Protein AF-A0A349XRD5-F1 (afdb_monomer_lite)

pLDDT: mean 87.31, std 13.75, range [40.5, 97.69]

Foldseek 3Di:
DDPQVVLLVVLVVVLVVLVVVLVVLCVVFWDQDPVVRDTDGPDCSVVVSVVSVVVSVVSNPDRVVNVPPVCDPLPQQADPPDPDRLVRLLVLLVVLVVLLVQQVVQNDDVPDGGRHCDPVSVVSLVSSQRHDDDPDPSSVVSNVSSVVSNVVSVVD

Radius of gyration: 24.7 Å; chains: 1; bounding box: 46×40×64 Å

Structure (mmCIF, N/CA/C/O backbone):
data_AF-A0A349XRD5-F1
#
_entry.id   AF-A0A349XRD5-F1
#
loop_
_atom_site.group_PDB
_atom_site.id
_atom_site.type_symbol
_atom_site.label_atom_id
_atom_site.label_alt_id
_atom_site.label_comp_id
_atom_site.label_asym_id
_atom_site.label_entity_id
_atom_site.label_seq_id
_atom_site.pdbx_PDB_ins_code
_atom_site.Cartn_x
_atom_site.Cartn_y
_atom_site.Cartn_z
_atom_site.occupancy
_atom_site.B_iso_or_equiv
_atom_site.auth_seq_id
_atom_site.auth_comp_id
_atom_site.auth_asym_id
_atom_site.auth_atom_id
_atom_site.pdbx_PDB_model_num
ATOM 1 N N . LEU A 1 1 ? -19.971 -5.624 -25.242 1.00 58.06 1 LEU A N 1
ATOM 2 C CA . LEU A 1 1 ? -18.760 -6.341 -24.773 1.00 58.06 1 LEU A CA 1
ATOM 3 C C . LEU A 1 1 ? -18.866 -6.437 -23.259 1.00 58.06 1 LEU A C 1
ATOM 5 O O . LEU A 1 1 ? -19.268 -5.447 -22.662 1.00 58.06 1 LEU A O 1
ATOM 9 N N . SER A 1 2 ? -18.622 -7.604 -22.658 1.00 77.00 2 SER A N 1
ATOM 10 C CA . SER A 1 2 ? -18.610 -7.736 -21.192 1.00 77.00 2 SER A CA 1
ATOM 11 C C . SER A 1 2 ? -17.440 -6.945 -20.589 1.00 77.00 2 SER A C 1
ATOM 13 O O . SER A 1 2 ? -16.468 -6.670 -21.294 1.00 77.00 2 SER A O 1
ATOM 15 N N . ALA A 1 3 ? -17.525 -6.587 -19.302 1.00 71.69 3 ALA A N 1
ATOM 16 C CA . ALA A 1 3 ? -16.477 -5.838 -18.594 1.00 71.69 3 ALA A CA 1
ATOM 17 C C . ALA A 1 3 ? -15.099 -6.514 -18.725 1.00 71.69 3 ALA A C 1
ATOM 19 O O . ALA A 1 3 ? -14.143 -5.891 -19.168 1.00 71.69 3 ALA A O 1
ATOM 20 N N . GLN A 1 4 ? -15.052 -7.833 -18.532 1.00 71.00 4 GLN A N 1
ATOM 21 C CA . GLN A 1 4 ? -13.837 -8.635 -18.688 1.00 71.00 4 GLN A CA 1
ATOM 22 C C . GLN A 1 4 ? -13.207 -8.528 -20.090 1.00 71.00 4 GLN A C 1
ATOM 24 O O . GLN A 1 4 ? -11.989 -8.503 -20.230 1.00 71.00 4 GLN A O 1
ATOM 29 N N . VAL A 1 5 ? -14.023 -8.422 -21.144 1.00 76.19 5 VAL A N 1
ATOM 30 C CA . VAL A 1 5 ? -13.517 -8.248 -22.515 1.00 76.19 5 VAL A CA 1
ATOM 31 C C . VAL A 1 5 ? -13.011 -6.821 -22.745 1.00 76.19 5 VAL A C 1
ATOM 33 O O . VAL A 1 5 ? -12.060 -6.624 -23.499 1.00 76.19 5 VAL A O 1
ATOM 36 N N . GLN A 1 6 ? -13.611 -5.820 -22.094 1.00 79.06 6 GLN A N 1
ATOM 37 C CA . GLN A 1 6 ? -13.105 -4.446 -22.143 1.00 79.06 6 GLN A CA 1
ATOM 38 C C . GLN A 1 6 ? -11.765 -4.306 -21.415 1.00 79.06 6 GLN A C 1
ATOM 40 O O . GLN A 1 6 ? -10.896 -3.587 -21.903 1.00 79.06 6 GLN A O 1
ATOM 45 N N . ASP A 1 7 ? -11.572 -5.012 -20.304 1.00 83.56 7 ASP A N 1
ATOM 46 C CA . ASP A 1 7 ? -10.325 -4.945 -19.541 1.00 83.56 7 ASP A CA 1
ATOM 47 C C . ASP A 1 7 ? -9.172 -5.638 -20.267 1.00 83.56 7 ASP A C 1
ATOM 49 O O . ASP A 1 7 ? -8.096 -5.057 -20.388 1.00 83.56 7 ASP A O 1
ATOM 53 N N . LEU A 1 8 ? -9.414 -6.801 -20.881 1.00 83.56 8 LEU A N 1
ATOM 54 C CA . LEU A 1 8 ? -8.429 -7.438 -21.763 1.00 83.56 8 LEU A CA 1
ATOM 55 C C . LEU A 1 8 ? -8.045 -6.532 -22.943 1.00 83.56 8 LEU A C 1
ATOM 57 O O . LEU A 1 8 ? -6.869 -6.417 -23.281 1.00 83.56 8 LEU A O 1
ATOM 61 N N . ALA A 1 9 ? -9.020 -5.840 -23.542 1.00 84.75 9 ALA A N 1
ATOM 62 C CA . ALA A 1 9 ? -8.751 -4.899 -24.628 1.00 84.75 9 ALA A CA 1
ATOM 63 C C . ALA A 1 9 ? -7.910 -3.693 -24.169 1.00 84.75 9 ALA A C 1
ATOM 65 O O . ALA A 1 9 ? -7.074 -3.204 -24.927 1.00 84.75 9 ALA A O 1
ATOM 66 N N . ARG A 1 10 ? -8.104 -3.216 -22.934 1.00 87.44 10 ARG A N 1
ATOM 67 C CA . ARG A 1 10 ? -7.308 -2.126 -22.347 1.00 87.44 10 ARG A CA 1
ATOM 68 C C . ARG A 1 10 ? -5.888 -2.565 -22.003 1.00 87.44 10 ARG A C 1
ATOM 70 O O . ARG A 1 10 ? -4.957 -1.814 -22.277 1.00 87.44 10 ARG A O 1
ATOM 77 N N . ILE A 1 11 ? -5.728 -3.766 -21.448 1.00 91.81 11 ILE A N 1
ATOM 78 C CA . ILE A 1 11 ? -4.419 -4.363 -21.154 1.00 91.81 11 ILE A CA 1
ATOM 79 C C . ILE A 1 11 ? -3.613 -4.516 -22.445 1.00 91.81 11 ILE A C 1
ATOM 81 O O . ILE A 1 11 ? -2.472 -4.065 -22.517 1.00 91.81 11 ILE A O 1
ATOM 85 N N . GLU A 1 12 ? -4.225 -5.060 -23.498 1.00 91.69 12 GLU A N 1
ATOM 86 C CA . GLU A 1 12 ? -3.545 -5.193 -24.787 1.00 91.69 12 GLU A CA 1
ATOM 87 C C . GLU A 1 12 ? -3.234 -3.824 -25.408 1.00 91.69 12 GLU A C 1
ATOM 89 O O . GLU A 1 12 ? -2.148 -3.636 -25.950 1.00 91.69 12 GLU A O 1
ATOM 94 N N . LEU A 1 13 ? -4.122 -2.829 -25.285 1.00 93.38 13 LEU A N 1
ATOM 95 C CA . LEU A 1 13 ? -3.837 -1.471 -25.762 1.00 93.38 13 LEU A CA 1
ATOM 96 C C . LEU A 1 13 ? -2.629 -0.847 -25.040 1.00 93.38 13 LEU A C 1
ATOM 98 O O . LEU A 1 13 ? -1.806 -0.191 -25.679 1.00 93.38 13 LEU A O 1
ATOM 102 N N . ALA A 1 14 ? -2.503 -1.070 -23.730 1.00 94.31 14 ALA A N 1
ATOM 103 C CA . ALA A 1 14 ? -1.361 -0.612 -22.946 1.00 94.31 14 ALA A CA 1
ATOM 104 C C . ALA A 1 14 ? -0.064 -1.333 -23.349 1.00 94.31 14 ALA A C 1
ATOM 106 O O . ALA A 1 14 ? 0.951 -0.675 -23.575 1.00 94.31 14 ALA A O 1
ATOM 107 N N . ALA A 1 15 ? -0.102 -2.658 -23.528 1.00 95.44 15 ALA A N 1
ATOM 108 C CA . ALA A 1 15 ? 1.051 -3.424 -24.004 1.00 95.44 15 ALA A CA 1
ATOM 109 C C . ALA A 1 15 ? 1.508 -2.935 -25.388 1.00 95.44 15 ALA A C 1
ATOM 111 O O . ALA A 1 15 ? 2.692 -2.682 -25.602 1.00 95.44 15 ALA A O 1
ATOM 112 N N . ARG A 1 16 ? 0.562 -2.694 -26.305 1.00 95.12 16 ARG A N 1
ATOM 113 C CA . ARG A 1 16 ? 0.828 -2.165 -27.654 1.00 95.12 16 ARG A CA 1
ATOM 114 C C . ARG A 1 16 ? 1.458 -0.779 -27.649 1.00 95.12 16 ARG A C 1
ATOM 116 O O . ARG A 1 16 ? 2.268 -0.471 -28.521 1.00 95.12 16 ARG A O 1
ATOM 123 N N . PHE A 1 17 ? 1.098 0.063 -26.685 1.00 97.56 17 PHE A N 1
ATOM 124 C CA . PHE A 1 17 ? 1.716 1.376 -26.532 1.00 97.56 17 PHE A CA 1
ATOM 125 C C . PHE A 1 17 ? 3.211 1.256 -26.197 1.00 97.56 17 PHE A C 1
ATOM 127 O O . PHE A 1 17 ? 4.033 1.952 -26.798 1.00 97.56 17 PHE A O 1
ATOM 134 N N . VAL A 1 18 ? 3.570 0.338 -25.295 1.00 96.56 18 VAL A N 1
ATOM 135 C CA . VAL A 1 18 ? 4.969 0.087 -24.917 1.00 96.56 18 VAL A CA 1
ATOM 136 C C . VAL A 1 18 ? 5.728 -0.642 -26.031 1.00 96.56 18 VAL A C 1
ATOM 138 O O . VAL A 1 18 ? 6.845 -0.245 -26.354 1.00 96.56 18 VAL A O 1
ATOM 141 N N . GLU A 1 19 ? 5.106 -1.616 -26.705 1.00 97.62 19 GLU A N 1
ATOM 142 C CA . GLU A 1 19 ? 5.669 -2.256 -27.907 1.00 97.62 19 GLU A CA 1
ATOM 143 C C . GLU A 1 19 ? 6.037 -1.229 -28.968 1.00 97.62 19 GLU A C 1
ATOM 145 O O . GLU A 1 19 ? 7.155 -1.236 -29.474 1.00 97.62 19 GLU A O 1
ATOM 150 N N . LYS A 1 20 ? 5.131 -0.291 -29.259 1.00 97.25 20 LYS A N 1
ATOM 151 C CA . LYS A 1 20 ? 5.411 0.773 -30.221 1.00 97.25 20 LYS A CA 1
ATOM 152 C C . LYS A 1 20 ? 6.626 1.598 -29.796 1.00 97.25 20 LYS A C 1
ATOM 154 O O . LYS A 1 20 ? 7.459 1.921 -30.635 1.00 97.25 20 LYS A O 1
ATOM 159 N N . ARG A 1 21 ? 6.752 1.928 -28.506 1.00 97.62 21 ARG A N 1
ATOM 160 C CA . ARG A 1 21 ? 7.900 2.682 -27.981 1.00 97.62 21 ARG A CA 1
ATOM 161 C C . ARG A 1 21 ? 9.217 1.922 -28.147 1.00 97.62 21 ARG A C 1
ATOM 163 O O . ARG A 1 21 ? 10.217 2.553 -28.499 1.00 97.62 21 ARG A O 1
ATOM 170 N N . ARG A 1 22 ? 9.208 0.609 -27.903 1.00 97.69 22 ARG A N 1
ATOM 171 C CA . ARG A 1 22 ? 10.350 -0.284 -28.132 1.00 97.69 22 ARG A CA 1
ATOM 172 C C . ARG A 1 22 ? 10.700 -0.332 -29.614 1.00 97.69 22 ARG A C 1
ATOM 174 O O . ARG A 1 22 ? 11.840 -0.071 -29.968 1.00 97.69 22 ARG A O 1
ATOM 181 N N . ASP A 1 23 ? 9.726 -0.593 -30.480 1.00 97.19 23 ASP A N 1
ATOM 182 C CA . ASP A 1 23 ? 9.939 -0.707 -31.926 1.00 97.19 23 ASP A CA 1
ATOM 183 C C . ASP A 1 23 ? 10.450 0.607 -32.536 1.00 97.19 23 ASP A C 1
ATOM 185 O O . ASP A 1 23 ? 11.300 0.594 -33.426 1.00 97.19 23 ASP A O 1
ATOM 189 N N . ASP A 1 24 ? 9.955 1.747 -32.048 1.00 97.56 24 ASP A N 1
ATOM 190 C CA . ASP A 1 24 ? 10.447 3.071 -32.429 1.00 97.56 24 ASP A CA 1
ATOM 191 C C . ASP A 1 24 ? 11.908 3.256 -31.983 1.00 97.56 24 ASP A C 1
ATOM 193 O O . ASP A 1 24 ? 12.741 3.643 -32.799 1.00 97.56 24 ASP A O 1
ATOM 197 N N . TYR A 1 25 ? 12.258 2.881 -30.745 1.00 96.69 25 TYR A N 1
ATOM 198 C CA . TYR A 1 25 ? 13.646 2.932 -30.266 1.00 96.69 25 TYR A CA 1
ATOM 199 C C . TYR A 1 25 ? 14.573 2.028 -31.085 1.00 96.69 25 TYR A C 1
ATOM 201 O O . TYR A 1 25 ? 15.646 2.457 -31.502 1.00 96.69 25 TYR A O 1
ATOM 209 N N . VAL A 1 26 ? 14.147 0.792 -31.359 1.00 96.62 26 VAL A N 1
ATOM 210 C CA . VAL A 1 26 ? 14.932 -0.162 -32.147 1.00 96.62 26 VAL A CA 1
ATOM 211 C C . VAL A 1 26 ? 15.166 0.357 -33.560 1.00 96.62 26 VAL A C 1
ATOM 213 O O . VAL A 1 26 ? 16.262 0.227 -34.092 1.00 96.62 26 VAL A O 1
ATOM 216 N N . ARG A 1 27 ? 14.164 0.999 -34.163 1.00 96.38 27 ARG A N 1
ATOM 217 C CA . ARG A 1 27 ? 14.295 1.611 -35.488 1.00 96.38 27 ARG A CA 1
ATOM 218 C C . ARG A 1 27 ? 15.234 2.817 -35.494 1.00 96.38 27 ARG A C 1
ATOM 220 O O . ARG A 1 27 ? 15.939 3.022 -36.475 1.00 96.38 27 ARG A O 1
ATOM 227 N N . GLU A 1 28 ? 15.194 3.634 -34.446 1.00 96.38 28 GLU A N 1
ATOM 228 C CA . GLU A 1 28 ? 15.974 4.873 -34.346 1.00 96.38 28 GLU A CA 1
ATOM 229 C C . GLU A 1 28 ? 17.436 4.626 -33.958 1.00 96.38 28 GLU A C 1
ATOM 231 O O . GLU A 1 28 ? 18.322 5.355 -34.406 1.00 96.38 28 GLU A O 1
ATOM 236 N N . HIS A 1 29 ? 17.693 3.608 -33.136 1.00 95.94 29 HIS A N 1
ATOM 237 C CA . HIS A 1 29 ? 18.993 3.399 -32.4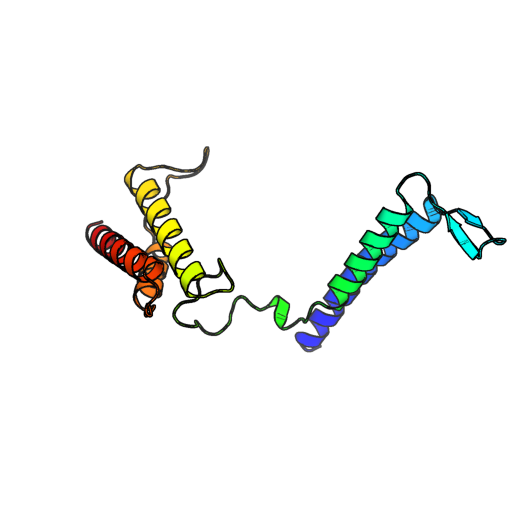96 1.00 95.94 29 HIS A CA 1
ATOM 238 C C . HIS A 1 29 ? 19.612 2.026 -32.763 1.00 95.94 29 HIS A C 1
ATOM 240 O O . HIS A 1 29 ? 20.786 1.833 -32.454 1.00 95.94 29 HIS A O 1
ATOM 246 N N . GLY A 1 30 ? 18.851 1.080 -33.312 1.00 95.25 30 GLY A N 1
ATOM 247 C CA . GLY A 1 30 ? 19.321 -0.268 -33.595 1.00 95.25 30 GLY A CA 1
ATOM 248 C C . GLY A 1 30 ? 20.115 -0.353 -34.891 1.00 95.25 30 GLY A C 1
ATOM 249 O O . GLY A 1 30 ? 19.688 0.129 -35.941 1.00 95.25 30 GLY A O 1
ATOM 250 N N . SER A 1 31 ? 21.253 -1.036 -34.829 1.00 95.12 31 SER A N 1
ATOM 251 C CA . SER A 1 31 ? 22.056 -1.409 -35.989 1.00 95.12 31 SER A CA 1
ATOM 252 C C . SER A 1 31 ? 22.111 -2.930 -36.084 1.00 95.12 31 SER A C 1
ATOM 254 O O . SER A 1 31 ? 22.734 -3.586 -35.256 1.00 95.12 31 SER A O 1
ATOM 256 N N . TYR A 1 32 ? 21.423 -3.511 -37.068 1.00 93.38 32 TYR A N 1
ATOM 257 C CA . TYR A 1 32 ? 21.414 -4.962 -37.267 1.00 93.38 32 TYR A CA 1
ATOM 258 C C . TYR A 1 32 ? 22.725 -5.439 -37.899 1.00 93.38 32 TYR A C 1
ATOM 260 O O . TYR A 1 32 ? 23.066 -5.013 -39.005 1.00 93.38 32 TYR A O 1
ATOM 268 N N . ASP A 1 33 ? 23.421 -6.352 -37.223 1.00 91.81 33 ASP A N 1
ATOM 269 C CA . ASP A 1 33 ? 24.613 -7.011 -37.743 1.00 91.81 33 ASP A CA 1
ATOM 270 C C . ASP A 1 33 ? 24.247 -8.385 -38.344 1.00 91.81 33 ASP A C 1
ATOM 272 O O . ASP A 1 33 ? 23.932 -9.331 -37.616 1.00 91.81 33 ASP A O 1
ATOM 276 N N . PRO A 1 34 ? 24.312 -8.552 -39.679 1.00 90.50 34 PRO A N 1
ATOM 277 C CA . PRO A 1 34 ? 23.980 -9.816 -40.331 1.00 90.50 34 PRO A CA 1
ATOM 278 C C . PRO A 1 34 ? 25.001 -10.932 -40.069 1.00 90.50 34 PRO A C 1
ATOM 280 O O . PRO A 1 34 ? 24.699 -12.090 -40.350 1.00 90.50 34 PRO A O 1
ATOM 283 N N . SER A 1 35 ? 26.202 -10.609 -39.582 1.00 89.44 35 SER A N 1
ATOM 284 C CA . SER A 1 35 ? 27.242 -11.600 -39.292 1.00 89.44 35 SER A CA 1
ATOM 285 C C . SER A 1 35 ? 27.016 -12.318 -37.960 1.00 89.44 35 SER A C 1
ATOM 287 O O . SER A 1 35 ? 27.358 -13.495 -37.834 1.00 89.44 35 SER A O 1
ATOM 289 N N . THR A 1 36 ? 26.384 -11.641 -37.000 1.00 88.81 36 THR A N 1
ATOM 290 C CA . THR A 1 36 ? 26.052 -12.180 -35.675 1.00 88.81 36 THR A CA 1
ATOM 291 C C . THR A 1 36 ? 24.563 -12.503 -35.532 1.00 88.81 36 THR A C 1
ATOM 293 O O . THR A 1 36 ? 24.205 -13.371 -34.740 1.00 88.81 36 THR A O 1
ATOM 296 N N . GLY A 1 37 ? 23.698 -11.867 -36.330 1.00 91.38 37 GLY A N 1
ATOM 297 C CA . GLY A 1 37 ? 22.244 -12.035 -36.277 1.00 91.38 37 GLY A CA 1
ATOM 298 C C . GLY A 1 37 ? 21.570 -11.229 -35.164 1.00 91.38 37 GLY A C 1
ATOM 299 O O . GLY A 1 37 ? 20.387 -11.445 -34.900 1.00 91.38 37 GLY A O 1
ATOM 300 N N . PHE A 1 38 ? 22.299 -10.312 -34.523 1.00 90.81 38 PHE A N 1
ATOM 301 C CA . PHE A 1 38 ? 21.805 -9.481 -33.428 1.00 90.81 38 PHE A CA 1
ATOM 302 C C . PHE A 1 38 ? 21.677 -8.015 -33.850 1.00 90.81 38 PHE A C 1
ATOM 304 O O . PHE A 1 38 ? 22.364 -7.529 -34.751 1.00 90.81 38 PHE A O 1
ATOM 311 N N . THR A 1 39 ? 20.769 -7.298 -33.192 1.00 93.44 39 THR A N 1
ATOM 312 C CA . THR A 1 39 ? 20.675 -5.840 -33.297 1.00 93.44 39 THR A CA 1
ATOM 313 C C . THR A 1 39 ? 21.467 -5.215 -32.160 1.00 93.44 39 THR A C 1
ATOM 315 O O . THR A 1 39 ? 21.160 -5.459 -30.998 1.00 93.44 39 THR A O 1
ATOM 318 N N . GLU A 1 40 ? 22.466 -4.403 -32.495 1.00 93.94 40 GLU A N 1
ATOM 319 C CA . GLU A 1 40 ? 23.269 -3.663 -31.522 1.00 93.94 40 GLU A CA 1
ATOM 320 C C . GLU A 1 40 ? 22.679 -2.275 -31.262 1.00 93.94 40 GLU A C 1
ATOM 322 O O . GLU A 1 40 ? 22.087 -1.657 -32.153 1.00 93.94 40 GLU A O 1
ATOM 327 N N . PHE A 1 41 ? 22.888 -1.761 -30.050 1.00 94.25 41 PHE A N 1
ATOM 328 C CA . PHE A 1 41 ? 22.415 -0.446 -29.623 1.00 94.25 41 PHE A CA 1
ATOM 329 C C . PHE A 1 41 ? 23.555 0.373 -29.004 1.00 94.25 41 PHE A C 1
ATOM 331 O O . PHE A 1 41 ? 24.470 -0.191 -28.403 1.00 94.25 41 PHE A O 1
ATOM 338 N N . PRO A 1 42 ? 23.522 1.712 -29.102 1.00 88.69 42 PRO A N 1
ATOM 339 C CA . PRO A 1 42 ? 24.512 2.561 -28.455 1.00 88.69 42 PRO A CA 1
ATOM 340 C C . PRO A 1 42 ? 24.363 2.538 -26.925 1.00 88.69 42 PRO A C 1
ATOM 342 O O . PRO A 1 42 ? 23.260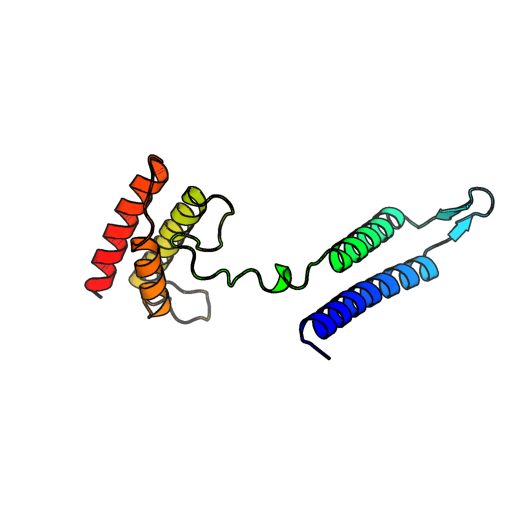 2.655 -26.391 1.00 88.69 42 PRO A O 1
ATOM 345 N N . GLY A 1 43 ? 25.490 2.478 -26.211 1.00 91.25 43 GLY A N 1
ATOM 346 C CA . GLY A 1 43 ? 25.516 2.559 -24.747 1.00 91.25 43 GLY A CA 1
ATOM 347 C C . GLY A 1 43 ? 24.740 1.417 -24.085 1.00 91.25 43 GLY A C 1
ATOM 348 O O . GLY A 1 43 ? 24.981 0.257 -24.389 1.00 91.25 43 GLY A O 1
ATOM 349 N N . SER A 1 44 ? 23.812 1.752 -23.186 1.00 90.88 44 SER A N 1
ATOM 350 C CA . SER A 1 44 ? 22.930 0.797 -22.494 1.00 90.88 44 SER A CA 1
ATOM 351 C C . SER A 1 44 ? 21.605 0.549 -23.233 1.00 90.88 44 SER A C 1
ATOM 353 O O . SER A 1 44 ? 20.599 0.202 -22.620 1.00 90.88 44 SER A O 1
ATOM 355 N N . GLY A 1 45 ? 21.558 0.762 -24.553 1.00 92.44 45 GLY A N 1
ATOM 356 C CA . GLY A 1 45 ? 20.314 0.632 -25.316 1.00 92.44 45 GLY A CA 1
ATOM 357 C C . GLY A 1 45 ? 19.730 -0.786 -25.341 1.00 92.44 45 GLY A C 1
ATOM 358 O O . GLY A 1 45 ? 18.515 -0.927 -25.418 1.00 92.44 45 GLY A O 1
ATOM 359 N N . GLU A 1 46 ? 20.563 -1.822 -25.213 1.00 93.38 46 GLU A N 1
ATOM 360 C CA . GLU A 1 46 ? 20.107 -3.215 -25.085 1.00 93.38 46 GLU A CA 1
ATOM 361 C C . GLU A 1 46 ? 19.351 -3.445 -23.768 1.00 93.38 46 GLU A C 1
ATOM 363 O O . GLU A 1 46 ? 18.267 -4.023 -23.776 1.00 93.38 46 GLU A O 1
ATOM 368 N N . GLU A 1 47 ? 19.870 -2.913 -22.655 1.00 95.44 47 GLU A N 1
ATOM 369 C CA . GLU A 1 47 ? 19.206 -2.947 -21.345 1.00 95.44 47 GLU A CA 1
ATOM 370 C C . GLU A 1 47 ? 17.858 -2.222 -21.407 1.00 95.44 47 GLU A C 1
ATOM 372 O O . GLU A 1 47 ? 16.844 -2.775 -20.996 1.00 95.44 47 GLU A O 1
ATOM 377 N N . TYR A 1 48 ? 17.813 -1.040 -22.030 1.00 95.50 48 TYR A N 1
ATOM 378 C CA . TYR A 1 48 ? 16.566 -0.291 -22.200 1.00 95.50 48 TYR A CA 1
ATOM 379 C C . TYR A 1 48 ? 15.515 -1.052 -23.025 1.00 95.50 48 TYR A C 1
ATOM 381 O O . TYR A 1 48 ? 14.331 -1.043 -22.690 1.00 95.50 48 TYR A O 1
ATOM 389 N N . VAL A 1 49 ? 15.922 -1.719 -24.110 1.00 96.50 49 VAL A N 1
ATOM 390 C CA . VAL A 1 49 ? 15.012 -2.560 -24.902 1.00 96.50 49 VAL A CA 1
ATOM 391 C C . VAL A 1 49 ? 14.515 -3.741 -24.069 1.00 96.50 49 VAL A C 1
ATOM 393 O O . VAL A 1 49 ? 13.309 -3.986 -24.061 1.00 96.50 49 VAL A O 1
ATOM 396 N N . GLY A 1 50 ? 15.402 -4.410 -23.328 1.00 95.19 50 GLY A N 1
ATOM 397 C CA . GLY A 1 50 ? 15.046 -5.504 -22.423 1.00 95.19 50 GLY A CA 1
ATOM 398 C C . GLY A 1 50 ? 14.045 -5.080 -21.345 1.00 95.19 50 GLY A C 1
ATOM 399 O O . GLY A 1 50 ? 13.028 -5.745 -21.159 1.00 95.19 50 GLY A O 1
ATOM 400 N N . GLU A 1 51 ? 14.251 -3.925 -20.708 1.00 97.31 51 GLU A N 1
ATOM 401 C CA . GLU A 1 51 ? 13.305 -3.363 -19.735 1.00 97.31 51 GLU A CA 1
ATOM 402 C C . GLU A 1 51 ? 11.915 -3.138 -20.349 1.00 97.31 51 GLU A C 1
ATOM 404 O O . GLU A 1 51 ? 10.894 -3.459 -19.737 1.00 97.31 51 GLU A O 1
ATOM 409 N N . LEU A 1 52 ? 11.842 -2.608 -21.577 1.00 96.75 52 LEU A N 1
ATOM 410 C CA . LEU A 1 52 ? 10.562 -2.424 -22.265 1.00 96.75 52 LEU A CA 1
ATOM 411 C C . LEU A 1 52 ? 9.873 -3.765 -22.552 1.00 96.75 52 LEU A C 1
ATOM 413 O O . LEU A 1 52 ? 8.651 -3.848 -22.427 1.00 96.75 52 LEU A O 1
ATOM 417 N N . GLU A 1 53 ? 10.627 -4.806 -22.908 1.00 96.88 53 GLU A N 1
ATOM 418 C CA . GLU A 1 53 ? 10.097 -6.160 -23.112 1.00 96.88 53 GLU A CA 1
ATOM 419 C C . GLU A 1 53 ? 9.557 -6.770 -21.822 1.00 96.88 53 GLU A C 1
ATOM 421 O O . GLU A 1 53 ? 8.438 -7.290 -21.821 1.00 96.88 53 GLU A O 1
ATOM 426 N N . GLU A 1 54 ? 10.275 -6.623 -20.709 1.00 96.56 54 GLU A N 1
ATOM 427 C CA . GLU A 1 54 ? 9.794 -7.046 -19.393 1.00 96.56 54 GLU A CA 1
ATOM 428 C C . GLU A 1 54 ? 8.504 -6.317 -18.992 1.00 96.56 54 GLU A C 1
ATOM 430 O O . GLU A 1 54 ? 7.568 -6.944 -18.486 1.00 96.56 54 GLU A O 1
ATOM 435 N N . ILE A 1 55 ? 8.404 -5.012 -19.268 1.00 95.25 55 ILE A N 1
ATOM 436 C CA . ILE A 1 55 ? 7.191 -4.223 -19.011 1.00 95.25 55 ILE A CA 1
ATOM 437 C C . ILE A 1 55 ? 6.019 -4.715 -19.871 1.00 95.25 55 ILE A C 1
ATOM 439 O O . ILE A 1 55 ? 4.911 -4.871 -19.356 1.00 95.25 55 ILE A O 1
ATOM 443 N N . ILE A 1 56 ? 6.236 -4.975 -21.165 1.00 96.12 56 ILE A N 1
ATOM 444 C CA . ILE A 1 56 ? 5.205 -5.504 -22.077 1.00 96.12 56 ILE A CA 1
ATOM 445 C C . ILE A 1 56 ? 4.666 -6.840 -21.553 1.00 96.12 56 ILE A C 1
ATOM 447 O O . ILE A 1 56 ? 3.449 -7.036 -21.462 1.00 96.12 56 ILE A O 1
ATOM 451 N N . ASP A 1 57 ? 5.570 -7.738 -21.170 1.00 93.81 57 ASP A N 1
ATOM 452 C CA . ASP A 1 57 ? 5.243 -9.030 -20.579 1.00 93.81 57 ASP A CA 1
ATOM 453 C C . ASP A 1 57 ? 4.478 -8.880 -19.261 1.00 93.81 57 ASP A C 1
ATOM 455 O O . ASP A 1 57 ? 3.484 -9.573 -19.032 1.00 93.81 57 ASP A O 1
ATOM 459 N N . GLY A 1 58 ? 4.922 -7.963 -18.401 1.00 93.31 58 GLY A N 1
ATOM 460 C CA . GLY A 1 58 ? 4.280 -7.644 -17.131 1.00 93.31 58 GLY A CA 1
ATOM 461 C C . GLY A 1 58 ? 2.849 -7.149 -17.319 1.00 93.31 58 GLY A C 1
ATOM 462 O O . GLY A 1 58 ? 1.941 -7.658 -16.664 1.00 93.31 58 GLY A O 1
ATOM 463 N N . ILE A 1 59 ? 2.622 -6.230 -18.264 1.00 93.12 59 ILE A N 1
ATOM 464 C CA . ILE A 1 59 ? 1.288 -5.709 -18.591 1.00 93.12 59 ILE A CA 1
ATOM 465 C C . ILE A 1 59 ? 0.368 -6.843 -19.047 1.00 93.12 59 ILE A C 1
ATOM 467 O O . ILE A 1 59 ? -0.754 -6.951 -18.562 1.00 93.12 59 ILE A O 1
ATOM 471 N N . ARG A 1 60 ? 0.834 -7.728 -19.933 1.00 92.50 60 ARG A N 1
ATOM 472 C CA . ARG A 1 60 ? 0.028 -8.861 -20.426 1.00 92.50 60 ARG A CA 1
ATOM 473 C C . ARG A 1 60 ? -0.287 -9.904 -19.359 1.00 92.50 60 ARG A C 1
ATOM 475 O O . ARG A 1 60 ? -1.297 -10.594 -19.470 1.00 92.50 60 ARG A O 1
ATOM 482 N N . LYS A 1 61 ? 0.569 -10.024 -18.343 1.00 91.12 61 LYS A N 1
ATOM 483 C CA . LYS A 1 61 ? 0.368 -10.904 -17.184 1.00 91.12 61 LYS A CA 1
ATOM 484 C C . LYS A 1 61 ? -0.563 -10.294 -16.131 1.00 91.12 61 LYS A C 1
ATOM 486 O O . LYS A 1 61 ? -0.899 -10.992 -15.176 1.00 91.12 61 LYS A O 1
ATOM 491 N N . LEU A 1 62 ? -1.000 -9.039 -16.287 1.00 86.06 62 LEU A N 1
ATOM 492 C CA . LEU A 1 62 ? -2.019 -8.462 -15.414 1.00 86.06 62 LEU A CA 1
ATOM 493 C C . LEU A 1 62 ? -3.332 -9.229 -15.596 1.00 86.06 62 LEU A C 1
ATOM 495 O O . LEU A 1 62 ? -3.927 -9.237 -16.671 1.00 86.06 62 LEU A O 1
ATOM 499 N N . ASP A 1 63 ? -3.804 -9.862 -14.527 1.00 72.06 63 ASP A N 1
ATOM 500 C CA . ASP A 1 63 ? -5.147 -10.423 -14.496 1.00 72.06 63 ASP A CA 1
ATOM 501 C C . ASP A 1 63 ? -6.138 -9.263 -14.279 1.00 72.06 63 ASP A C 1
ATOM 503 O O . ASP A 1 63 ? -6.005 -8.531 -13.289 1.00 72.06 63 ASP A O 1
ATOM 507 N N . PRO A 1 64 ? -7.140 -9.052 -15.151 1.00 62.38 64 PRO A N 1
ATOM 508 C CA . PRO A 1 64 ? -8.161 -8.033 -14.920 1.00 62.38 64 PRO A CA 1
ATOM 509 C C . PRO A 1 64 ? -8.918 -8.243 -13.596 1.00 62.38 64 PRO A C 1
ATOM 511 O O . PRO A 1 64 ? -9.388 -7.269 -13.010 1.00 62.38 64 PRO A O 1
ATOM 514 N N . ALA A 1 65 ? -8.967 -9.471 -13.062 1.00 55.78 65 ALA A N 1
ATOM 515 C CA . ALA A 1 65 ? -9.466 -9.725 -11.714 1.00 55.78 65 ALA A CA 1
ATOM 516 C C . ALA A 1 65 ? -8.529 -9.169 -10.628 1.00 55.78 65 ALA A C 1
ATOM 518 O O . ALA A 1 65 ? -9.021 -8.704 -9.606 1.00 55.78 65 ALA A O 1
ATOM 519 N N . THR A 1 66 ? -7.209 -9.135 -10.853 1.00 52.88 66 THR A N 1
ATOM 520 C CA . THR A 1 66 ? -6.224 -8.526 -9.933 1.00 52.88 66 THR A CA 1
ATOM 521 C C . THR A 1 66 ? -6.184 -6.998 -9.993 1.00 52.88 66 THR A C 1
ATOM 523 O O . THR A 1 66 ? -5.887 -6.368 -8.982 1.00 52.88 66 THR A O 1
ATOM 526 N N . ALA A 1 67 ? -6.587 -6.385 -11.114 1.00 51.47 67 ALA A N 1
ATOM 527 C CA . ALA A 1 67 ? -6.737 -4.927 -11.238 1.00 51.47 67 ALA A CA 1
ATOM 528 C C . ALA A 1 67 ? -7.929 -4.358 -10.430 1.00 51.47 67 ALA A C 1
ATOM 530 O O . ALA A 1 67 ? -8.082 -3.142 -10.311 1.00 51.47 67 ALA A O 1
ATOM 531 N N . GLN A 1 68 ? -8.767 -5.234 -9.863 1.00 43.41 68 GLN A N 1
ATOM 532 C CA . GLN A 1 68 ? -9.835 -4.912 -8.909 1.00 43.41 68 GLN A CA 1
ATOM 533 C C . GLN A 1 68 ? -9.576 -5.493 -7.503 1.00 43.41 68 GLN A C 1
ATOM 535 O O . GLN A 1 68 ? -10.463 -5.464 -6.652 1.00 43.41 68 GLN A O 1
ATOM 540 N N . VAL A 1 69 ? -8.367 -5.985 -7.194 1.00 43.84 69 VAL A N 1
ATOM 541 C CA . VAL A 1 69 ? -8.034 -6.433 -5.827 1.00 43.84 69 VAL A CA 1
ATOM 542 C C . VAL A 1 69 ? -7.545 -5.249 -4.995 1.00 43.84 69 VAL A C 1
ATOM 544 O O . VAL A 1 69 ? -6.376 -5.144 -4.645 1.00 43.84 69 VAL A O 1
ATOM 547 N N . GLN A 1 70 ? -8.479 -4.364 -4.655 1.00 40.50 70 GLN A N 1
ATOM 548 C CA . GLN A 1 70 ? -8.572 -3.804 -3.301 1.00 40.50 70 GLN A CA 1
ATOM 549 C C . GLN A 1 70 ? -10.022 -3.799 -2.792 1.00 40.50 70 GLN A C 1
ATOM 551 O O . GLN A 1 70 ? -10.361 -3.030 -1.904 1.00 40.50 70 GLN A O 1
ATOM 556 N N . ASP A 1 71 ? -10.875 -4.686 -3.312 1.00 41.47 71 ASP A N 1
ATOM 557 C CA . ASP A 1 71 ? -12.205 -4.917 -2.746 1.00 41.47 71 ASP A CA 1
ATOM 558 C C . ASP A 1 71 ? -12.446 -6.428 -2.588 1.00 41.47 71 ASP A C 1
ATOM 560 O O . ASP A 1 71 ? -13.345 -7.034 -3.168 1.00 41.47 71 ASP A O 1
ATOM 564 N N . THR A 1 72 ? -11.569 -7.103 -1.830 1.00 42.25 72 THR A N 1
ATOM 565 C CA . THR A 1 72 ? -12.013 -8.353 -1.199 1.00 42.25 72 THR A CA 1
ATOM 566 C C . THR A 1 72 ? -13.092 -7.981 -0.189 1.00 42.25 72 THR A C 1
ATOM 568 O O . THR A 1 72 ? -12.850 -7.026 0.550 1.00 42.25 72 THR A O 1
ATOM 571 N N . PRO A 1 73 ? -14.209 -8.729 -0.086 1.00 43.69 73 PRO A N 1
ATOM 572 C CA . PRO A 1 73 ? -15.208 -8.480 0.949 1.00 43.69 73 PRO A CA 1
ATOM 573 C C . PRO A 1 73 ? -14.481 -8.363 2.282 1.00 43.69 73 PRO A C 1
ATOM 575 O O . PRO A 1 73 ? -13.747 -9.297 2.614 1.00 43.69 73 PRO A O 1
ATOM 578 N N . GLU A 1 74 ? -14.622 -7.199 2.929 1.00 47.72 74 GLU A N 1
ATOM 579 C CA . GLU A 1 74 ? -13.995 -6.770 4.186 1.00 47.72 74 GLU A CA 1
ATOM 580 C C . GLU A 1 74 ? -13.529 -7.981 5.006 1.00 47.72 74 GLU A C 1
ATOM 582 O O . GLU A 1 74 ? -14.271 -8.578 5.791 1.00 47.72 74 GLU A O 1
ATOM 587 N N . LYS A 1 75 ? -12.296 -8.442 4.757 1.00 53.44 75 LYS A N 1
ATOM 588 C CA . LYS A 1 75 ? -11.718 -9.492 5.587 1.00 53.44 75 LYS A CA 1
ATOM 589 C C . LYS A 1 75 ? -11.329 -8.773 6.855 1.00 53.44 75 LYS A C 1
ATOM 591 O O . LYS A 1 75 ? -10.367 -8.011 6.836 1.00 53.44 75 LYS A O 1
ATOM 596 N N . VAL A 1 76 ? -12.100 -9.005 7.915 1.00 60.09 76 VAL A N 1
ATOM 597 C CA . VAL A 1 76 ? -11.815 -8.539 9.276 1.00 60.09 76 VAL A CA 1
ATOM 598 C C . VAL A 1 76 ? -10.303 -8.614 9.512 1.00 60.09 76 VAL A C 1
ATOM 600 O O . VAL A 1 76 ? -9.735 -9.708 9.504 1.00 60.09 76 VAL A O 1
ATOM 603 N N . GLY A 1 77 ? -9.647 -7.457 9.651 1.00 61.69 77 GLY A N 1
ATOM 604 C CA . GLY A 1 77 ? -8.198 -7.389 9.864 1.00 61.69 77 GLY A CA 1
ATOM 605 C C . GLY A 1 77 ? -7.286 -7.161 8.666 1.00 61.69 77 GLY A C 1
ATOM 606 O O . GLY A 1 77 ? -6.107 -7.491 8.776 1.00 61.69 77 GLY A O 1
ATOM 607 N N . ARG A 1 78 ? -7.782 -6.664 7.530 1.00 79.56 78 ARG A N 1
ATOM 608 C CA . ARG A 1 78 ? -6.936 -6.246 6.402 1.00 79.56 78 ARG A CA 1
ATOM 609 C C . ARG A 1 78 ? -7.085 -4.753 6.140 1.00 79.56 78 ARG A C 1
ATOM 611 O O . ARG A 1 78 ? -8.189 -4.292 5.875 1.00 79.56 78 ARG A O 1
ATOM 618 N N . PHE A 1 79 ? -5.967 -4.036 6.184 1.00 85.62 79 PHE A N 1
ATOM 619 C CA . PHE A 1 79 ? -5.901 -2.573 6.066 1.00 85.62 79 PHE A CA 1
ATOM 620 C C . PHE A 1 79 ? -5.126 -2.114 4.826 1.00 85.62 79 PHE A C 1
ATOM 622 O O . PHE A 1 79 ? -5.217 -0.952 4.443 1.00 85.62 79 PHE A O 1
ATOM 629 N N . GLY A 1 80 ? -4.428 -3.036 4.150 1.00 85.94 80 GLY A N 1
ATOM 630 C CA . GLY A 1 80 ? -3.827 -2.787 2.838 1.00 85.94 80 GLY A CA 1
ATOM 631 C C . GLY A 1 80 ? -2.401 -2.236 2.881 1.00 85.94 80 GLY A C 1
ATOM 632 O O . GLY A 1 80 ? -1.917 -1.752 1.860 1.00 85.94 80 GLY A O 1
ATOM 633 N N . HIS A 1 81 ? -1.717 -2.344 4.022 1.00 86.75 81 HIS A N 1
ATOM 634 C CA . HIS A 1 81 ? -0.329 -1.912 4.207 1.00 86.75 81 HIS A CA 1
ATOM 635 C C . HIS A 1 81 ? 0.668 -3.054 4.019 1.00 86.75 81 HIS A C 1
ATOM 637 O O . HIS A 1 81 ? 1.780 -2.826 3.543 1.00 86.75 81 HIS A O 1
ATOM 643 N N . HIS A 1 82 ? 0.296 -4.286 4.395 1.00 87.69 82 HIS A N 1
ATOM 644 C CA . HIS A 1 82 ? 1.215 -5.428 4.377 1.00 87.69 82 HIS A CA 1
ATOM 645 C C . HIS A 1 82 ? 0.531 -6.785 4.075 1.00 87.69 82 HIS A C 1
ATOM 647 O O . HIS A 1 82 ? -0.596 -7.037 4.512 1.00 87.69 82 HIS A O 1
ATOM 653 N N . PRO A 1 83 ? 1.196 -7.726 3.364 1.00 83.06 83 PRO A N 1
ATOM 654 C CA . PRO A 1 83 ? 0.638 -9.055 3.080 1.00 83.06 83 PRO A CA 1
ATOM 655 C C . PRO A 1 83 ? 0.466 -9.950 4.319 1.00 83.06 83 PRO A C 1
ATOM 657 O O . PRO A 1 83 ? -0.393 -10.833 4.323 1.00 83.06 83 PRO A O 1
ATOM 660 N N . GLU A 1 84 ? 1.219 -9.722 5.391 1.00 86.06 84 GLU A N 1
ATOM 661 C CA . GLU A 1 84 ? 1.109 -10.444 6.674 1.00 86.06 84 GLU A CA 1
ATOM 662 C C . GLU A 1 84 ? 0.116 -9.716 7.617 1.00 86.06 84 GLU A C 1
ATOM 664 O O . GLU A 1 84 ? 0.340 -8.532 7.867 1.00 86.06 84 GLU A O 1
ATOM 669 N N . PRO A 1 85 ? -0.974 -10.359 8.106 1.00 88.56 85 PRO A N 1
ATOM 670 C CA . PRO A 1 85 ? -2.044 -9.686 8.859 1.00 88.56 85 PRO A CA 1
ATOM 671 C C . PRO A 1 85 ? -1.634 -9.015 10.174 1.00 88.56 85 PRO A C 1
ATOM 673 O O . PRO A 1 85 ? -2.170 -7.963 10.510 1.00 88.56 85 PRO A O 1
ATOM 676 N N . ALA A 1 86 ? -0.735 -9.620 10.952 1.00 90.31 86 ALA A N 1
ATOM 677 C CA . ALA A 1 86 ? -0.308 -9.050 12.226 1.00 90.31 86 ALA A CA 1
ATOM 678 C C . ALA A 1 86 ? 0.526 -7.788 11.987 1.00 90.31 86 ALA A C 1
ATOM 680 O O . ALA A 1 86 ? 0.325 -6.780 12.664 1.00 90.31 86 ALA A O 1
ATOM 681 N N . ILE A 1 87 ? 1.399 -7.822 10.977 1.00 91.38 87 ILE A N 1
ATOM 682 C CA . ILE A 1 87 ? 2.179 -6.653 10.553 1.00 91.38 87 ILE A CA 1
ATOM 683 C C . ILE A 1 87 ? 1.253 -5.570 9.975 1.00 91.38 87 ILE A C 1
ATOM 685 O O . ILE A 1 87 ? 1.380 -4.406 10.343 1.00 91.38 87 ILE A O 1
ATOM 689 N N . ASP A 1 88 ? 0.289 -5.951 9.131 1.00 92.19 88 ASP A N 1
ATOM 690 C CA . ASP A 1 88 ? -0.705 -5.041 8.534 1.00 92.19 88 ASP A CA 1
ATOM 691 C C . ASP A 1 88 ? -1.504 -4.290 9.612 1.00 92.19 88 ASP A C 1
ATOM 693 O O . ASP A 1 88 ? -1.664 -3.072 9.553 1.00 92.19 88 ASP A O 1
ATOM 697 N N . PHE A 1 89 ? -1.934 -5.009 10.654 1.00 94.56 89 PHE A N 1
ATOM 698 C CA . PHE A 1 89 ? -2.611 -4.427 11.810 1.00 94.56 89 PHE A CA 1
ATOM 699 C C . PHE A 1 89 ? -1.720 -3.466 12.606 1.00 94.56 89 PHE A C 1
ATOM 701 O O . PHE A 1 89 ? -2.182 -2.396 13.000 1.00 94.56 89 PHE A O 1
ATOM 708 N N . CYS A 1 90 ? -0.453 -3.816 12.852 1.00 95.38 90 CYS A N 1
ATOM 709 C CA . CYS A 1 90 ? 0.456 -2.939 13.595 1.00 95.38 90 CYS A CA 1
ATOM 710 C C . CYS A 1 90 ? 0.670 -1.606 12.864 1.00 95.38 90 CYS A C 1
ATOM 712 O O . CYS A 1 90 ? 0.559 -0.551 13.484 1.00 95.38 90 CYS A O 1
ATOM 714 N N . ILE A 1 91 ? 0.881 -1.654 11.545 1.00 95.56 91 ILE A N 1
ATOM 715 C CA . ILE A 1 91 ? 1.047 -0.453 10.716 1.00 95.56 91 ILE A CA 1
ATOM 716 C C . ILE A 1 91 ? -0.228 0.400 10.724 1.00 95.56 91 ILE A C 1
ATOM 718 O O . ILE A 1 91 ? -0.148 1.624 10.820 1.00 95.56 91 ILE A O 1
ATOM 722 N N . GLU A 1 92 ? -1.412 -0.221 10.672 1.00 96.31 92 GLU A N 1
ATOM 723 C CA . GLU A 1 92 ? -2.672 0.523 10.771 1.00 96.31 92 GLU A CA 1
ATOM 724 C C . GLU A 1 92 ? -2.788 1.273 12.103 1.00 96.31 92 GLU A C 1
ATOM 726 O O . GLU A 1 92 ? -3.161 2.446 12.116 1.00 96.31 92 GLU A O 1
ATOM 731 N N . VAL A 1 93 ? -2.448 0.631 13.225 1.00 97.00 93 VAL A N 1
ATOM 732 C CA . VAL A 1 93 ? -2.488 1.286 14.541 1.00 97.00 93 VAL A CA 1
ATOM 733 C C . VAL A 1 93 ? -1.512 2.463 14.607 1.00 97.00 93 VAL A C 1
ATOM 735 O O . VAL A 1 93 ? -1.901 3.527 15.088 1.00 97.00 93 VAL A O 1
ATOM 738 N N . GLU A 1 94 ? -0.290 2.316 14.091 1.00 97.56 94 GLU A N 1
ATOM 739 C CA . GLU A 1 94 ? 0.689 3.412 14.017 1.00 97.56 94 GLU A CA 1
ATOM 740 C C . GLU A 1 94 ? 0.180 4.574 13.150 1.00 97.56 94 GLU A C 1
ATOM 742 O O . GLU A 1 94 ? 0.289 5.745 13.526 1.00 97.56 94 GLU A O 1
ATOM 747 N N . ALA A 1 95 ? -0.443 4.268 12.009 1.00 96.19 95 ALA A N 1
ATOM 748 C CA . ALA A 1 95 ? -1.034 5.276 11.135 1.00 96.19 95 ALA A CA 1
ATOM 749 C C . ALA A 1 95 ? -2.187 6.030 11.823 1.00 96.19 95 ALA A C 1
ATOM 751 O O . ALA A 1 95 ? -2.304 7.253 11.685 1.00 96.19 95 ALA A O 1
ATOM 752 N N . LEU A 1 96 ? -3.030 5.317 12.576 1.00 96.38 96 LEU A N 1
ATOM 753 C CA . LEU A 1 96 ? -4.115 5.910 13.356 1.00 96.38 96 LEU A CA 1
ATOM 754 C C . LEU A 1 96 ? -3.585 6.776 14.506 1.00 96.38 96 LEU A C 1
ATOM 756 O O . LEU A 1 96 ? -4.134 7.849 14.762 1.00 96.38 96 LEU A O 1
ATOM 760 N N . GLU A 1 97 ? -2.510 6.352 15.171 1.00 96.94 97 GLU A N 1
ATOM 761 C CA . GLU A 1 97 ? -1.852 7.128 16.225 1.00 96.94 97 GLU A CA 1
ATOM 762 C C . GLU A 1 97 ? -1.285 8.443 15.680 1.00 96.94 97 GLU A C 1
ATOM 764 O O . GLU A 1 97 ? -1.568 9.511 16.228 1.00 96.94 97 GLU A O 1
ATOM 769 N N . GLY A 1 98 ? -0.558 8.386 14.559 1.00 94.88 98 GLY A N 1
ATOM 770 C CA . GLY A 1 98 ? -0.020 9.574 13.896 1.00 94.88 98 GLY A CA 1
ATOM 771 C C . GLY A 1 98 ? -1.118 10.543 13.456 1.00 94.88 98 GLY A C 1
ATOM 772 O O . GLY A 1 98 ? -1.031 11.744 13.705 1.00 94.88 98 GLY A O 1
ATOM 773 N N . HIS A 1 99 ? -2.210 10.030 12.881 1.00 94.62 99 HIS A N 1
ATOM 774 C CA . HIS A 1 99 ? -3.356 10.862 12.500 1.00 94.62 99 HIS A CA 1
ATOM 775 C C . HIS A 1 99 ? -4.004 11.523 13.721 1.00 94.62 99 HIS A C 1
ATOM 777 O O . HIS A 1 99 ? -4.307 12.716 13.667 1.00 94.62 99 HIS A O 1
ATOM 783 N N . LEU A 1 100 ? -4.204 10.789 14.822 1.00 94.50 100 LEU A N 1
ATOM 784 C CA . LEU A 1 100 ? -4.744 11.356 16.059 1.00 94.50 100 LEU A CA 1
ATOM 785 C C . LEU A 1 100 ? -3.828 12.452 16.615 1.00 94.50 100 LEU A C 1
ATOM 787 O O . LEU A 1 100 ? -4.314 13.509 17.022 1.00 94.50 100 LEU A O 1
ATOM 791 N N . PHE A 1 101 ? -2.515 12.215 16.621 1.00 94.31 101 PHE A N 1
ATOM 792 C CA . PHE A 1 101 ? -1.531 13.199 17.056 1.00 94.31 101 PHE A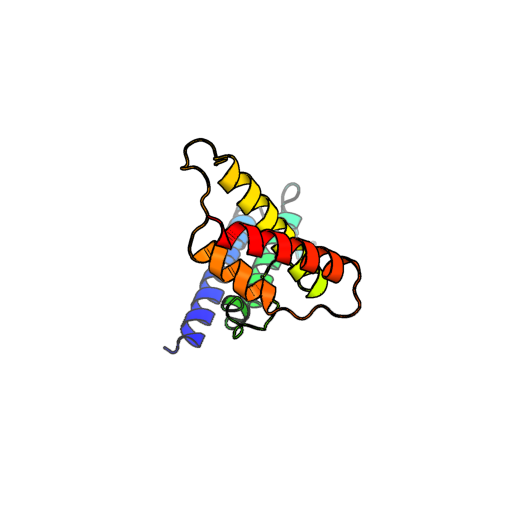 CA 1
ATOM 793 C C . PHE A 1 101 ? -1.616 14.475 16.216 1.00 94.31 101 PHE A C 1
ATOM 795 O O . PHE A 1 101 ? -1.752 15.564 16.780 1.00 94.31 101 PHE A O 1
ATOM 802 N N . ASP A 1 102 ? -1.612 14.341 14.890 1.00 94.38 102 ASP A N 1
ATOM 803 C CA . ASP A 1 102 ? -1.724 15.473 13.975 1.00 94.38 102 ASP A CA 1
ATOM 804 C C . ASP A 1 102 ? -3.017 16.256 14.217 1.00 94.38 102 ASP A C 1
ATOM 806 O O . ASP A 1 102 ? -2.992 17.483 14.327 1.00 94.38 102 ASP A O 1
ATOM 810 N N . ALA A 1 103 ? -4.141 15.551 14.374 1.00 92.38 103 ALA A N 1
ATOM 811 C CA . ALA A 1 103 ? -5.436 16.172 14.618 1.00 92.38 103 ALA A CA 1
ATOM 812 C C . ALA A 1 103 ? -5.482 16.944 15.946 1.00 92.38 103 ALA A C 1
ATOM 814 O O . ALA A 1 103 ? -6.027 18.046 16.000 1.00 92.38 103 ALA A O 1
ATOM 815 N N . LYS A 1 104 ? -4.869 16.411 17.009 1.00 91.81 104 LYS A N 1
ATOM 816 C CA . LYS A 1 104 ? -4.809 17.074 18.322 1.00 91.81 104 LYS A CA 1
ATOM 817 C C . LYS A 1 104 ? -3.949 18.332 18.331 1.00 91.81 104 LYS A C 1
ATOM 819 O O . LYS A 1 104 ? -4.235 19.256 19.087 1.00 91.81 104 LYS A O 1
ATOM 824 N N . HIS A 1 105 ? -2.910 18.367 17.506 1.00 92.31 105 HIS A N 1
ATOM 825 C CA . HIS A 1 105 ? -1.964 19.481 17.455 1.00 92.31 105 HIS A CA 1
ATOM 826 C C . HIS A 1 105 ? -2.225 20.432 16.281 1.00 92.31 105 HIS A C 1
ATOM 828 O O . HIS A 1 105 ? -1.468 21.381 16.087 1.00 92.31 105 HIS A O 1
ATOM 834 N N . GLY A 1 106 ? -3.284 20.196 15.499 1.00 91.44 106 GLY A N 1
ATOM 835 C CA . GLY A 1 106 ? -3.604 21.000 14.322 1.00 91.44 106 GLY A CA 1
ATOM 836 C C . GLY A 1 106 ? -2.522 20.934 13.240 1.00 91.44 106 GLY A C 1
ATOM 837 O O . GLY A 1 106 ? -2.308 21.913 12.525 1.00 91.44 106 GLY A O 1
ATOM 838 N N . ILE A 1 107 ? -1.822 19.804 13.126 1.00 91.31 107 ILE A N 1
ATOM 839 C CA . ILE A 1 107 ? -0.760 19.602 12.142 1.00 91.31 107 ILE A CA 1
ATOM 840 C C . ILE A 1 107 ? -1.395 19.219 10.802 1.00 91.31 107 ILE A C 1
ATOM 842 O O . ILE A 1 107 ? -2.296 18.382 10.706 1.00 91.31 107 ILE A O 1
ATOM 846 N N . GLY A 1 108 ? -0.929 19.867 9.740 1.00 89.00 108 GLY A N 1
ATOM 847 C CA . GLY A 1 108 ? -1.348 19.623 8.368 1.00 89.00 108 GLY A CA 1
ATOM 848 C C . GLY A 1 108 ? -0.180 19.823 7.412 1.00 89.00 108 GLY A C 1
ATOM 849 O O . GLY A 1 108 ? 0.851 20.401 7.765 1.00 89.00 108 GLY A O 1
ATOM 850 N N . LYS A 1 109 ? -0.333 19.342 6.177 1.00 84.38 109 LYS A N 1
ATOM 851 C CA . LYS A 1 109 ? 0.648 19.619 5.123 1.00 84.38 109 LYS A CA 1
ATOM 852 C C . LYS A 1 109 ? 0.658 21.125 4.815 1.00 84.38 109 LYS A C 1
ATOM 854 O O . LYS A 1 109 ? -0.406 21.744 4.853 1.00 84.38 109 LYS A O 1
ATOM 859 N N . PRO A 1 110 ? 1.810 21.720 4.456 1.00 87.38 110 PRO A N 1
ATOM 860 C CA . PRO A 1 110 ? 1.860 23.121 4.045 1.00 87.38 110 PRO A CA 1
ATOM 861 C C . PRO A 1 110 ? 0.845 23.416 2.933 1.00 87.38 110 PRO A C 1
ATOM 863 O O . PRO A 1 110 ? 0.827 22.730 1.914 1.00 87.38 110 PRO A O 1
ATOM 866 N N . GLY A 1 111 ? -0.009 24.421 3.140 1.00 89.25 111 GLY A N 1
ATOM 867 C CA . GLY A 1 111 ? -1.058 24.800 2.185 1.00 89.25 111 GLY A CA 1
ATOM 868 C C . GLY A 1 111 ? -2.350 23.974 2.253 1.00 89.25 111 GLY A C 1
ATOM 869 O O . GLY A 1 111 ? -3.238 24.199 1.436 1.00 89.25 111 GLY A O 1
ATOM 870 N N . HIS A 1 112 ? -2.484 23.056 3.214 1.00 88.38 112 HIS A N 1
ATOM 871 C CA . HIS A 1 112 ? -3.703 22.279 3.447 1.00 88.38 112 HIS A CA 1
ATOM 872 C C . HIS A 1 112 ? -4.302 22.579 4.825 1.00 88.38 112 HIS A C 1
ATOM 874 O O . HIS A 1 112 ? -3.591 22.962 5.754 1.00 88.38 112 HIS A O 1
ATOM 880 N N . GLU A 1 113 ? -5.615 22.371 4.957 1.00 87.38 113 GLU A N 1
ATOM 881 C CA . GLU A 1 113 ? -6.293 22.392 6.256 1.00 87.38 113 GLU A CA 1
ATOM 882 C C . GLU A 1 113 ? -5.630 21.402 7.234 1.00 87.38 113 GLU A C 1
ATOM 884 O O . GLU A 1 113 ? -5.203 20.317 6.813 1.00 87.38 113 GLU A O 1
ATOM 889 N N . PRO A 1 114 ? -5.563 21.744 8.535 1.00 89.06 114 PRO A N 1
ATOM 890 C CA . PRO A 1 114 ? -5.140 20.815 9.572 1.00 89.06 114 PRO A CA 1
ATOM 891 C C . PRO A 1 114 ? -5.915 19.504 9.508 1.00 89.06 114 PRO A C 1
ATOM 893 O O . PRO A 1 114 ? -7.118 19.489 9.228 1.00 89.06 114 PRO A O 1
ATOM 896 N N . ARG A 1 115 ? -5.230 18.399 9.804 1.00 90.25 115 ARG A N 1
ATOM 897 C CA . ARG A 1 115 ? -5.861 17.082 9.881 1.00 90.25 115 ARG A CA 1
ATOM 898 C C . ARG A 1 115 ? -6.927 17.082 10.986 1.00 90.25 115 ARG A C 1
ATOM 900 O O . ARG A 1 115 ? -6.774 17.753 12.002 1.00 90.25 115 ARG A O 1
ATOM 907 N N . ARG A 1 116 ? -8.034 16.362 10.782 1.00 91.75 116 ARG A N 1
ATOM 908 C CA . ARG A 1 116 ? -9.165 16.289 11.727 1.00 91.75 116 ARG A CA 1
ATOM 909 C C . ARG A 1 116 ? -9.606 14.845 11.938 1.00 91.75 116 ARG A C 1
ATOM 911 O O . ARG A 1 116 ? -9.287 13.973 11.133 1.00 91.75 116 ARG A O 1
ATOM 918 N N . ILE A 1 117 ? -10.345 14.610 13.020 1.00 92.69 117 ILE A N 1
ATOM 919 C CA . ILE A 1 117 ? -11.030 13.338 13.267 1.00 92.69 117 ILE A CA 1
ATOM 920 C C . ILE A 1 117 ? -12.378 13.368 12.538 1.00 92.69 117 ILE A C 1
ATOM 922 O O . ILE A 1 117 ? -13.336 14.003 12.988 1.00 92.69 117 ILE A O 1
ATOM 926 N N . ASP A 1 118 ? -12.445 12.686 11.403 1.00 91.31 118 ASP A N 1
ATOM 927 C CA . ASP A 1 118 ? -13.631 12.568 10.558 1.00 91.31 118 ASP A CA 1
ATOM 928 C C . ASP A 1 118 ? -14.245 11.156 10.621 1.00 91.31 118 ASP A C 1
ATOM 930 O O . ASP A 1 118 ? -13.818 10.285 11.386 1.00 91.31 118 ASP A O 1
ATOM 934 N N . ASP A 1 119 ? -15.307 10.937 9.848 1.00 89.88 119 ASP A N 1
ATOM 935 C CA . ASP A 1 119 ? -16.019 9.656 9.805 1.00 89.88 119 ASP A CA 1
ATOM 936 C C . ASP A 1 119 ? -15.180 8.534 9.185 1.00 89.88 119 ASP A C 1
ATOM 938 O O . ASP A 1 119 ? -15.391 7.358 9.478 1.00 89.88 119 ASP A O 1
ATOM 942 N N . GLU A 1 120 ? -14.217 8.864 8.325 1.00 89.56 120 GLU A N 1
ATOM 943 C CA . GLU A 1 120 ? -13.275 7.885 7.788 1.00 89.56 120 GLU A CA 1
ATOM 944 C C . GLU A 1 120 ? -12.341 7.378 8.885 1.00 89.56 120 GLU A C 1
ATOM 946 O O . GLU A 1 120 ? -12.241 6.167 9.091 1.00 89.56 120 GLU A O 1
ATOM 951 N N . PHE A 1 121 ? -11.744 8.284 9.660 1.00 93.44 121 PHE A N 1
ATOM 952 C CA . PHE A 1 121 ? -10.910 7.920 10.798 1.00 93.44 121 PHE A CA 1
ATOM 953 C C . PHE A 1 121 ? -11.674 7.058 11.815 1.00 93.44 121 PHE A C 1
ATOM 955 O O . PHE A 1 121 ? -11.188 6.005 12.231 1.00 93.44 121 PHE A O 1
ATOM 962 N N . ARG A 1 122 ? -12.906 7.450 12.175 1.00 92.69 122 ARG A N 1
ATOM 963 C CA . ARG A 1 122 ? -13.751 6.678 13.107 1.00 92.69 122 ARG A CA 1
ATOM 964 C C . ARG A 1 122 ? -14.063 5.274 12.583 1.00 92.69 122 ARG A C 1
ATOM 966 O O . ARG A 1 122 ? -14.003 4.313 13.350 1.00 92.69 122 ARG A O 1
ATOM 973 N N . ARG A 1 123 ? -14.352 5.137 11.283 1.00 91.00 123 ARG A N 1
ATOM 974 C CA . ARG A 1 123 ? -14.582 3.828 10.648 1.00 91.00 123 ARG A CA 1
ATOM 975 C C . ARG A 1 123 ? -13.345 2.943 10.701 1.00 91.00 123 ARG A C 1
ATOM 977 O O . ARG A 1 123 ? -13.465 1.775 11.058 1.00 91.00 123 ARG A O 1
ATOM 984 N N . ARG A 1 124 ? -12.164 3.497 10.424 1.00 93.44 124 ARG A N 1
ATOM 985 C CA . ARG A 1 124 ? -10.897 2.757 10.505 1.00 93.44 124 ARG A CA 1
ATOM 986 C C . ARG A 1 124 ? -10.596 2.274 11.922 1.00 93.44 124 ARG A C 1
ATOM 988 O O . ARG A 1 124 ? -10.291 1.099 12.101 1.00 93.44 124 ARG A O 1
ATOM 995 N N . VAL A 1 125 ? -10.785 3.126 12.937 1.00 93.94 125 VAL A N 1
ATOM 996 C CA . VAL A 1 125 ? -10.663 2.719 14.352 1.00 93.94 125 VAL A CA 1
ATOM 997 C C . VAL A 1 125 ? -11.637 1.585 14.681 1.00 93.94 125 VAL A C 1
ATOM 999 O O . VAL A 1 125 ? -11.227 0.596 15.285 1.00 93.94 125 VAL A O 1
ATOM 1002 N N . SER A 1 126 ? -12.904 1.692 14.264 1.00 91.94 126 SER A N 1
ATOM 1003 C CA . SER A 1 126 ? -13.906 0.640 14.488 1.00 91.94 126 SER A CA 1
ATOM 1004 C C . SER A 1 126 ? -13.504 -0.682 13.829 1.00 91.94 126 SER A C 1
ATOM 1006 O O . SER A 1 126 ? -13.503 -1.717 14.487 1.00 91.94 126 SER A O 1
ATOM 1008 N N . SER A 1 127 ? -13.090 -0.644 12.562 1.00 90.56 127 SER A N 1
ATOM 1009 C CA . SER A 1 127 ? -12.650 -1.830 11.818 1.00 90.56 127 SER A CA 1
ATOM 1010 C C . SER A 1 127 ? -11.412 -2.478 12.456 1.00 90.56 127 SER A C 1
ATOM 1012 O O . SER A 1 127 ? -11.362 -3.691 12.676 1.00 90.56 127 SER A O 1
ATOM 1014 N N . ALA A 1 128 ? -10.436 -1.670 12.880 1.00 93.56 128 ALA A N 1
ATOM 1015 C CA . ALA A 1 128 ? -9.268 -2.154 13.608 1.00 93.56 128 ALA A CA 1
ATOM 1016 C C . ALA A 1 128 ? -9.632 -2.743 14.984 1.00 93.56 128 ALA A C 1
ATOM 1018 O O . ALA A 1 128 ? -8.965 -3.663 15.475 1.00 93.56 128 ALA A O 1
ATOM 1019 N N . MET A 1 129 ? -10.698 -2.257 15.627 1.00 93.56 129 MET A N 1
ATOM 1020 C CA . MET A 1 129 ? -11.188 -2.790 16.900 1.00 93.56 129 MET A CA 1
ATOM 1021 C C . MET A 1 129 ? -11.805 -4.186 16.763 1.00 93.56 129 MET A C 1
ATOM 1023 O O . MET A 1 129 ? -11.647 -4.982 17.693 1.00 93.56 129 MET A O 1
ATOM 1027 N N . ASP A 1 130 ? -12.340 -4.539 15.599 1.00 91.44 130 ASP A N 1
ATOM 1028 C CA . ASP A 1 130 ? -12.871 -5.880 15.321 1.00 91.44 130 ASP A CA 1
ATOM 1029 C C . ASP A 1 130 ? -11.775 -6.921 15.032 1.00 91.44 130 ASP A C 1
ATOM 1031 O O . ASP A 1 130 ? -12.012 -8.127 15.129 1.00 91.44 130 ASP A O 1
ATOM 1035 N N . PHE A 1 131 ? -10.538 -6.490 14.748 1.00 91.12 131 PHE A N 1
ATOM 1036 C CA . PHE A 1 131 ? -9.427 -7.414 14.519 1.00 91.12 131 PHE A CA 1
ATOM 1037 C C . PHE A 1 131 ? -9.056 -8.217 15.775 1.00 91.12 131 PHE A C 1
ATOM 1039 O O . PHE A 1 131 ? -8.714 -7.651 16.820 1.00 91.12 131 PHE A O 1
ATOM 1046 N N . ILE A 1 132 ? -9.055 -9.545 15.668 1.00 90.38 132 ILE A N 1
ATOM 1047 C CA . ILE A 1 132 ? -8.661 -10.444 16.756 1.00 90.38 132 ILE A CA 1
ATOM 1048 C C . ILE A 1 132 ? -7.159 -10.710 16.660 1.00 90.38 132 ILE A C 1
ATOM 1050 O O . ILE A 1 132 ? -6.693 -11.401 15.757 1.00 90.38 132 ILE A O 1
ATOM 1054 N N . VAL A 1 133 ? -6.405 -10.189 17.627 1.00 89.62 133 VAL A N 1
ATOM 1055 C CA . VAL A 1 133 ? -4.969 -10.462 17.746 1.00 89.62 133 VAL A CA 1
ATOM 1056 C C . VAL A 1 133 ? -4.739 -11.874 18.290 1.00 89.62 133 VAL A C 1
ATOM 1058 O O . VAL A 1 133 ? -5.393 -12.297 19.243 1.00 89.62 133 VAL A O 1
ATOM 1061 N N . GLY A 1 134 ? -3.829 -12.616 17.654 1.00 85.38 134 GLY A N 1
ATOM 1062 C CA . GLY A 1 134 ? -3.391 -13.940 18.102 1.00 85.38 134 GLY A CA 1
ATOM 1063 C C . GLY A 1 134 ? -2.359 -13.864 19.236 1.00 85.38 134 GLY A C 1
ATOM 1064 O O . GLY A 1 134 ? -2.406 -12.976 20.080 1.00 85.38 134 GLY A O 1
ATOM 1065 N N . GLY A 1 135 ? -1.395 -14.790 19.250 1.00 88.12 135 GLY A N 1
ATOM 1066 C CA . GLY A 1 135 ? -0.310 -14.823 20.248 1.00 88.12 135 GLY A CA 1
ATOM 1067 C C . GLY A 1 135 ? 0.861 -13.864 19.984 1.00 88.12 135 GLY A C 1
ATOM 1068 O O . GLY A 1 135 ? 1.838 -13.879 20.736 1.00 88.12 135 GLY A O 1
ATOM 1069 N N . ASP A 1 136 ? 0.788 -13.063 18.921 1.00 91.81 136 ASP A N 1
ATOM 1070 C CA . ASP A 1 136 ? 1.841 -12.123 18.547 1.00 91.81 136 ASP A CA 1
ATOM 1071 C C . ASP A 1 136 ? 1.913 -10.955 19.543 1.00 91.81 136 ASP A C 1
ATOM 1073 O O . ASP A 1 136 ? 0.945 -10.219 19.743 1.00 91.81 136 ASP A O 1
ATOM 1077 N N . GLN A 1 137 ? 3.067 -10.795 20.192 1.00 93.69 137 GLN A N 1
ATOM 1078 C CA . GLN A 1 137 ? 3.238 -9.810 21.263 1.00 93.69 137 GLN A CA 1
ATOM 1079 C C . GLN A 1 137 ? 3.190 -8.367 20.753 1.00 93.69 137 GLN A C 1
ATOM 1081 O O . GLN A 1 137 ? 2.726 -7.483 21.475 1.00 93.69 137 GLN A O 1
ATOM 1086 N N . ILE A 1 138 ? 3.634 -8.130 19.518 1.00 93.50 138 ILE A N 1
ATOM 1087 C CA . ILE A 1 138 ? 3.646 -6.798 18.911 1.00 93.50 138 ILE A CA 1
ATOM 1088 C C . ILE A 1 138 ? 2.207 -6.393 18.586 1.00 93.50 138 ILE A C 1
ATOM 1090 O O . ILE A 1 138 ? 1.766 -5.317 18.987 1.00 93.50 138 ILE A O 1
ATOM 1094 N N . ALA A 1 139 ? 1.427 -7.291 17.982 1.00 92.88 139 ALA A N 1
ATOM 1095 C CA . ALA A 1 139 ? 0.014 -7.058 17.702 1.00 92.88 139 ALA A CA 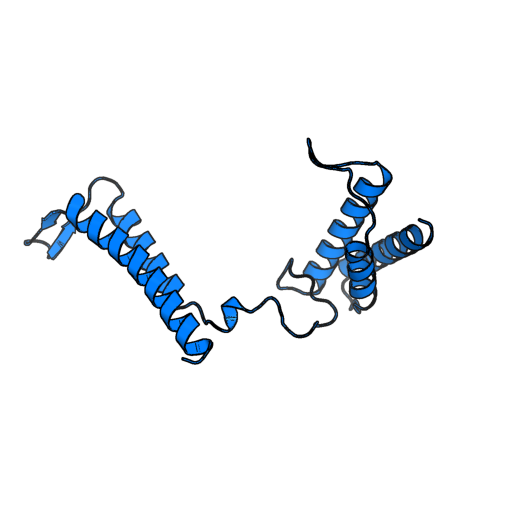1
ATOM 1096 C C . ALA A 1 139 ? -0.807 -6.861 18.989 1.00 92.88 139 ALA A C 1
ATOM 1098 O O . ALA A 1 139 ? -1.686 -6.001 19.039 1.00 92.88 139 ALA A O 1
ATOM 1099 N N . ILE A 1 140 ? -0.512 -7.605 20.062 1.00 95.56 140 ILE A N 1
ATOM 1100 C CA . ILE A 1 140 ? -1.153 -7.401 21.372 1.00 95.56 140 ILE A CA 1
ATOM 1101 C C . ILE A 1 140 ? -0.863 -5.996 21.916 1.00 95.56 140 ILE A C 1
ATOM 1103 O O . ILE A 1 140 ? -1.788 -5.315 22.372 1.00 95.56 140 ILE A O 1
ATOM 1107 N N . ALA A 1 141 ? 0.393 -5.546 21.850 1.00 95.88 141 ALA A N 1
ATOM 1108 C CA . ALA A 1 141 ? 0.773 -4.201 22.274 1.00 95.88 141 ALA A CA 1
ATOM 1109 C C . ALA A 1 141 ? 0.079 -3.127 21.418 1.00 95.88 141 ALA A C 1
ATOM 1111 O O . ALA A 1 141 ? -0.541 -2.216 21.967 1.00 95.88 141 ALA A O 1
ATOM 1112 N N . ALA A 1 142 ? 0.067 -3.292 20.093 1.00 96.62 142 ALA A N 1
ATOM 1113 C CA . ALA A 1 142 ? -0.650 -2.409 19.176 1.00 96.62 142 ALA A CA 1
ATOM 1114 C C . ALA A 1 142 ? -2.157 -2.354 19.494 1.00 96.62 142 ALA A C 1
ATOM 1116 O O . ALA A 1 142 ? -2.760 -1.283 19.514 1.00 96.62 142 ALA A O 1
ATOM 1117 N N . LYS A 1 143 ? -2.787 -3.479 19.858 1.00 96.62 143 LYS A N 1
ATOM 1118 C CA . LYS A 1 143 ? -4.199 -3.492 20.276 1.00 96.62 143 LYS A CA 1
ATOM 1119 C C . LYS A 1 143 ? -4.438 -2.689 21.557 1.00 96.62 143 LYS A C 1
ATOM 1121 O O . LYS A 1 143 ? -5.502 -2.087 21.707 1.00 96.62 143 LYS A O 1
ATOM 1126 N N . ALA A 1 144 ? -3.482 -2.666 22.485 1.00 96.94 144 ALA A N 1
ATOM 1127 C CA . ALA A 1 144 ? -3.570 -1.817 23.670 1.00 96.94 144 ALA A CA 1
ATOM 1128 C C . ALA A 1 144 ? -3.503 -0.326 23.297 1.00 96.94 144 ALA A C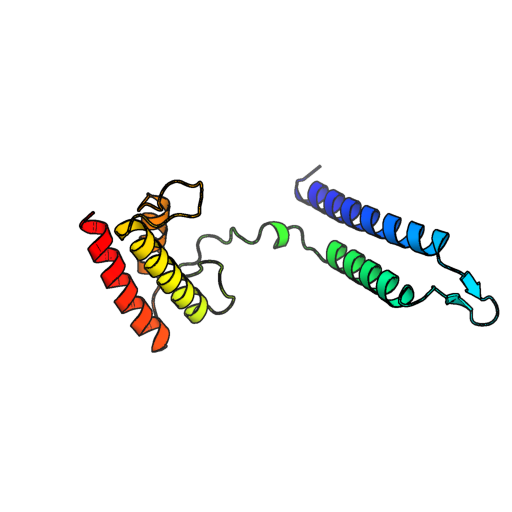 1
ATOM 1130 O O . ALA A 1 144 ? -4.333 0.451 23.775 1.00 96.94 144 ALA A O 1
ATOM 1131 N N . THR A 1 145 ? -2.605 0.055 22.383 1.00 97.31 145 THR A N 1
ATOM 1132 C CA . THR A 1 145 ? -2.545 1.416 21.822 1.00 97.31 145 THR A CA 1
ATOM 1133 C C . THR A 1 145 ? -3.854 1.792 21.129 1.00 97.31 145 THR A C 1
ATOM 1135 O O . THR A 1 145 ? -4.423 2.844 21.421 1.00 97.31 145 THR A O 1
ATOM 1138 N N . LEU A 1 146 ? -4.416 0.902 20.305 1.00 97.12 146 LEU A N 1
ATOM 1139 C CA . LEU A 1 146 ? -5.691 1.133 19.623 1.00 97.12 146 LEU A CA 1
ATOM 1140 C C . LEU A 1 146 ? -6.849 1.406 20.595 1.00 97.12 146 LEU A C 1
ATOM 1142 O O . LEU A 1 146 ? -7.685 2.267 20.333 1.00 97.12 146 LEU A O 1
ATOM 1146 N N . ARG A 1 147 ? -6.890 0.724 21.746 1.00 96.94 147 ARG A N 1
ATOM 1147 C CA . ARG A 1 147 ? -7.892 1.002 22.791 1.00 96.94 147 ARG A CA 1
ATOM 1148 C C . ARG A 1 147 ? -7.734 2.407 23.374 1.00 96.94 147 ARG A C 1
ATOM 1150 O O . ARG A 1 147 ? -8.737 3.070 23.619 1.00 96.94 147 ARG A O 1
ATOM 1157 N N . SER 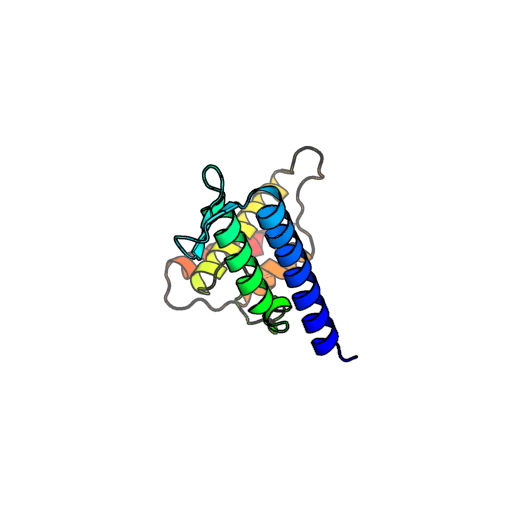A 1 148 ? -6.497 2.872 23.559 1.00 95.94 148 SER A N 1
ATOM 1158 C CA . SER A 1 148 ? -6.216 4.249 23.990 1.00 95.94 148 SER A CA 1
ATOM 1159 C C . SER A 1 148 ? -6.662 5.274 22.945 1.00 95.94 148 SER A C 1
ATOM 1161 O O . SER A 1 148 ? -7.279 6.280 23.295 1.00 95.94 148 SER A O 1
ATOM 1163 N N . ILE A 1 149 ? -6.408 5.003 21.661 1.00 94.88 149 ILE A N 1
ATOM 1164 C CA . ILE A 1 149 ? -6.891 5.829 20.544 1.00 94.88 149 ILE A CA 1
ATOM 1165 C C . ILE A 1 149 ? -8.423 5.885 20.566 1.00 94.88 149 ILE A C 1
ATOM 1167 O O . ILE A 1 149 ? -8.994 6.971 20.582 1.00 94.88 149 ILE A O 1
ATOM 1171 N N . SER A 1 150 ? -9.093 4.731 20.637 1.00 94.75 150 SER A N 1
ATOM 1172 C CA . SER A 1 150 ? -10.557 4.648 20.640 1.00 94.75 150 SER A CA 1
ATOM 1173 C C . SER A 1 150 ? -11.193 5.416 21.799 1.00 94.75 150 SER A C 1
ATOM 1175 O O . SER A 1 150 ? -12.230 6.040 21.593 1.00 94.75 150 SER A O 1
ATOM 1177 N N . ALA A 1 151 ? -10.596 5.389 22.994 1.00 92.81 151 ALA A N 1
ATOM 1178 C CA . ALA A 1 151 ? -11.088 6.158 24.136 1.00 92.81 151 ALA A CA 1
ATOM 1179 C C . ALA A 1 151 ? -10.997 7.669 23.871 1.00 92.81 151 ALA A C 1
ATOM 1181 O O . ALA A 1 151 ? -11.970 8.394 24.036 1.00 92.81 151 ALA A O 1
ATOM 1182 N N . GLN A 1 152 ? -9.858 8.134 23.355 1.00 89.56 152 GLN A N 1
ATOM 1183 C CA . GLN A 1 152 ? -9.640 9.553 23.060 1.00 89.56 152 GLN A CA 1
ATOM 1184 C C . GLN A 1 152 ? -10.547 10.086 21.944 1.00 89.56 152 GLN A C 1
ATOM 1186 O O . GLN A 1 152 ? -10.829 11.276 21.915 1.00 89.56 152 GLN A O 1
ATOM 1191 N N . VAL A 1 153 ? -10.985 9.231 21.019 1.00 85.38 153 VAL A N 1
ATOM 1192 C CA . VAL A 1 153 ? -11.905 9.601 19.929 1.00 85.38 153 VAL A CA 1
ATOM 1193 C C . VAL A 1 153 ? -13.340 9.773 20.417 1.00 85.38 153 VAL A C 1
ATOM 1195 O O . VAL A 1 153 ? -14.097 10.514 19.801 1.00 85.38 153 VAL A O 1
ATOM 1198 N N . GLN A 1 154 ? -13.728 9.089 21.496 1.00 75.00 154 GLN A N 1
ATOM 1199 C CA . GLN A 1 154 ? -15.056 9.236 22.099 1.00 75.00 154 GLN A CA 1
ATOM 1200 C C . GLN A 1 154 ? -15.186 10.529 22.921 1.00 75.00 154 GLN A C 1
ATOM 1202 O O . GLN A 1 154 ? -16.302 11.003 23.117 1.00 75.00 154 GLN A O 1
ATOM 1207 N N . ASP A 1 155 ? -14.059 11.106 23.348 1.00 61.97 155 ASP A N 1
ATOM 1208 C CA . ASP A 1 155 ? -13.988 12.335 24.151 1.00 61.97 155 ASP A CA 1
ATOM 1209 C C . ASP A 1 155 ? -13.900 13.633 23.312 1.00 61.97 155 ASP A C 1
ATOM 1211 O O . ASP A 1 155 ? -13.838 14.725 23.884 1.00 61.97 155 ASP A O 1
ATOM 1215 N N . VAL A 1 156 ? -13.868 13.533 21.973 1.00 56.16 156 VAL A N 1
ATOM 1216 C CA . VAL A 1 156 ? -13.727 14.657 21.015 1.00 56.16 156 VAL A CA 1
ATOM 1217 C C . VAL A 1 156 ? -14.957 14.778 20.123 1.00 56.16 156 VAL A C 1
ATOM 1219 O O . VAL A 1 156 ? -15.496 15.903 20.041 1.00 56.16 156 VAL A O 1
#

Secondary structure (DSSP, 8-state):
--HHHHHHHHHHHHHHHHHHHHHHHHHHH-EEETTTTEEE-STTHHHHHHHHHHHHHHHHT--TTGGGTT-SS--TT--SS-SSHHHHHHHHHHHHHHHHHHHHHT---TTSPPP---HHHHHHHHHHHH----S-HHHHHHHHHHHHHHHHHHT-

Sequence (156 aa):
LSAQVQDLARIELAARFVEKRRDDYVREHGSYDPSTGFTEFPGSGEEYVGELEEIIDGIRKLDPATAQVQDTPEKVGRFGHHPEPAIDFCIEVEALEGHLFDAKHGIGKPGHEPRRIDDEFRRRVSSAMDFIVGGDQIAIAAKATLRSISAQVQDV